Protein AF-A0A2V5K2X9-F1 (afdb_monomer_lite)

InterPro domains:
  IPR036271 Tetracyclin repressor-like, C-terminal domain superfamily [SSF48498] (13-77)

Secondary structure (DSSP, 8-state):
-HHHHHHTT-STHHHHHHHHHHHHHHHHTTSS-TTS-HHHHHHHHHHHHHHHHHHHHHTT-PPPHHHHHHHHHHHHHHHHHHHS------

Organism: NCBI:txid2211139

pLDDT: mean 88.53, std 13.21, range [45.34, 98.06]

Foldseek 3Di:
DQVVCVVVVNHPVVQLVVQLVVVVVCVVVVLFAPPDRSSVLSCVLVVLVVVVVVVCVVVVHDDDPVRVVVSVVVSCVVSSVVGDYPPPDD

Radius of gyration: 16.21 Å; chains: 1; bounding box: 34×18×53 Å

Sequence (90 aa):
MVRSAVSRNEGPHRANEAVESYLRGEQERGGIARGANPRAAADMLLGTCFQQAFQTRFLDRELSLQERLGFVRLLLDTLSQGLEIELTEG

Structure (mmCIF, N/CA/C/O backbone):
data_AF-A0A2V5K2X9-F1
#
_entry.id   AF-A0A2V5K2X9-F1
#
loop_
_atom_site.group_PDB
_atom_site.id
_atom_site.type_symbol
_atom_site.label_atom_id
_atom_site.label_alt_id
_atom_site.label_comp_id
_atom_site.label_asym_id
_atom_site.label_entity_id
_atom_site.label_seq_id
_atom_site.pdbx_PDB_ins_code
_atom_site.Cartn_x
_atom_site.Cartn_y
_atom_site.Cartn_z
_atom_site.occupancy
_atom_site.B_iso_or_equiv
_atom_site.auth_seq_id
_atom_site.auth_comp_id
_atom_site.auth_asym_id
_atom_site.auth_atom_id
_atom_site.pdbx_PDB_model_num
ATOM 1 N N . MET A 1 1 ? -6.631 -4.402 -25.279 1.00 58.09 1 MET A N 1
ATOM 2 C CA . MET A 1 1 ? -6.329 -5.014 -23.965 1.00 58.09 1 MET A CA 1
ATOM 3 C C . MET A 1 1 ? -7.215 -4.460 -22.840 1.00 58.09 1 MET A C 1
ATOM 5 O O . MET A 1 1 ? -8.014 -5.222 -22.320 1.00 58.09 1 MET A O 1
ATOM 9 N N . VAL A 1 2 ? -7.190 -3.151 -22.535 1.00 60.53 2 VAL A N 1
ATOM 10 C CA . VAL A 1 2 ? -7.962 -2.523 -21.426 1.00 60.53 2 VAL A CA 1
ATOM 11 C C . VAL A 1 2 ? -9.478 -2.784 -21.476 1.00 60.53 2 VAL A C 1
ATOM 13 O O . VAL A 1 2 ? -10.068 -3.184 -20.477 1.00 60.53 2 VAL A O 1
ATOM 16 N N . ARG A 1 3 ? -10.115 -2.641 -22.648 1.00 59.25 3 ARG A N 1
ATOM 17 C CA . ARG A 1 3 ? -11.569 -2.858 -22.809 1.00 59.25 3 ARG A CA 1
ATOM 18 C C . ARG A 1 3 ? -12.041 -4.273 -22.439 1.00 59.25 3 ARG A C 1
ATOM 20 O O . ARG A 1 3 ? -13.166 -4.427 -21.987 1.00 59.25 3 ARG A O 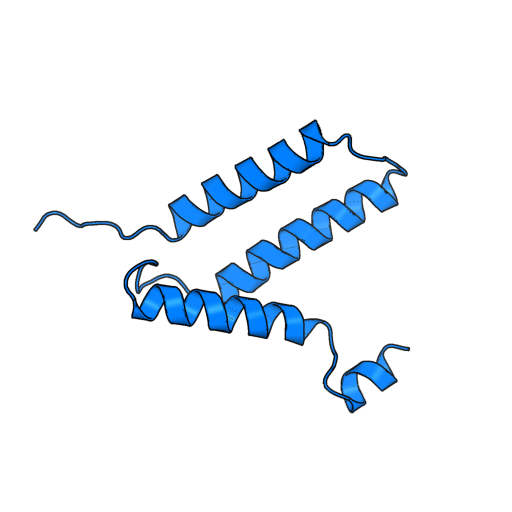1
ATOM 27 N N . SER A 1 4 ? -11.182 -5.282 -22.601 1.00 61.25 4 SER A N 1
ATOM 28 C CA . SER A 1 4 ? -11.518 -6.684 -22.318 1.00 61.25 4 SER A CA 1
ATOM 29 C C . SER A 1 4 ? -11.423 -7.039 -20.831 1.00 61.25 4 SER A C 1
ATOM 31 O O . SER A 1 4 ? -12.120 -7.945 -20.388 1.00 61.25 4 SER A O 1
ATOM 33 N N . ALA A 1 5 ? -10.568 -6.347 -20.072 1.00 61.03 5 ALA A N 1
ATOM 34 C CA . ALA A 1 5 ? -10.479 -6.514 -18.624 1.00 61.03 5 ALA A CA 1
ATOM 35 C C . ALA A 1 5 ? -11.688 -5.867 -17.936 1.00 61.03 5 ALA A C 1
ATOM 37 O O . ALA A 1 5 ? -12.302 -6.474 -17.070 1.00 61.03 5 ALA A O 1
ATOM 38 N N . VAL A 1 6 ? -12.108 -4.680 -18.391 1.00 60.78 6 VAL A N 1
ATOM 39 C CA . VAL A 1 6 ? -13.307 -4.003 -17.865 1.00 60.78 6 VAL A CA 1
ATOM 40 C C . VAL A 1 6 ? -14.572 -4.836 -18.096 1.00 60.78 6 VAL A C 1
ATOM 42 O O . VAL A 1 6 ? -15.365 -4.987 -17.173 1.00 60.78 6 VAL A O 1
ATOM 45 N N . SER A 1 7 ? -14.739 -5.450 -19.275 1.00 69.81 7 SER A N 1
ATOM 46 C CA . SER A 1 7 ? -15.905 -6.301 -19.567 1.00 69.81 7 SER A CA 1
ATOM 47 C C . SER A 1 7 ? -15.956 -7.590 -18.741 1.00 69.81 7 SER A C 1
ATOM 49 O O . SER A 1 7 ? -17.036 -8.126 -18.526 1.00 69.81 7 SER A O 1
ATOM 51 N N . ARG A 1 8 ? -14.801 -8.088 -18.279 1.00 74.38 8 ARG A N 1
ATOM 52 C CA . ARG A 1 8 ? -14.703 -9.212 -17.330 1.00 74.38 8 ARG A CA 1
ATOM 53 C C . ARG A 1 8 ? -14.622 -8.758 -15.877 1.00 74.38 8 ARG A C 1
ATOM 55 O O . ARG A 1 8 ? -14.467 -9.585 -14.989 1.00 74.38 8 ARG A O 1
ATOM 62 N N . ASN A 1 9 ? -14.740 -7.451 -15.637 1.00 71.06 9 ASN A N 1
ATOM 63 C CA . ASN A 1 9 ? -14.630 -6.848 -14.320 1.00 71.06 9 ASN A CA 1
ATOM 64 C C . ASN A 1 9 ? -13.269 -7.108 -13.635 1.00 71.06 9 ASN A C 1
ATOM 66 O O . ASN A 1 9 ? -13.169 -7.059 -12.419 1.00 71.06 9 ASN A O 1
ATOM 70 N N . GLU A 1 10 ? -12.215 -7.332 -14.419 1.00 79.50 10 GLU A N 1
ATOM 71 C CA . GLU A 1 10 ? -10.818 -7.581 -14.020 1.00 79.50 10 GLU A CA 1
ATOM 72 C C . GLU A 1 10 ? -9.963 -6.304 -14.136 1.00 79.50 10 GLU A C 1
ATOM 74 O O . GLU A 1 10 ? -8.769 -6.343 -14.435 1.00 79.50 10 GLU A O 1
ATOM 79 N N . GLY A 1 11 ? -10.588 -5.133 -13.997 1.00 80.62 11 GLY A N 1
ATOM 80 C CA . GLY A 1 11 ? -9.871 -3.861 -14.049 1.00 80.62 11 GLY A CA 1
ATOM 81 C C . GLY A 1 11 ? -8.948 -3.661 -12.836 1.00 80.62 11 GLY A C 1
ATOM 82 O O . GLY A 1 11 ? -9.125 -4.316 -11.808 1.00 80.62 11 GLY A O 1
ATOM 83 N N . PRO A 1 12 ? -7.979 -2.730 -12.922 1.00 75.81 12 PRO A N 1
ATOM 84 C CA . PRO A 1 12 ? -7.002 -2.480 -11.856 1.00 75.81 12 PRO A CA 1
ATOM 85 C C . PRO A 1 12 ? -7.645 -2.095 -10.514 1.00 75.81 12 PRO A C 1
ATOM 87 O O . PRO A 1 12 ? -7.068 -2.364 -9.466 1.00 75.81 12 PRO A O 1
ATOM 90 N N . HIS A 1 13 ? -8.872 -1.562 -10.528 1.00 83.62 13 HIS A N 1
ATOM 91 C CA . HIS A 1 13 ? -9.656 -1.266 -9.325 1.00 83.62 13 HIS A CA 1
ATOM 92 C C . HIS A 1 13 ? -9.922 -2.496 -8.442 1.00 83.62 13 HIS A C 1
ATOM 94 O O . HIS A 1 13 ? -10.113 -2.339 -7.241 1.00 83.62 13 HIS A O 1
ATOM 100 N N . ARG A 1 14 ? -9.890 -3.716 -8.997 1.00 89.75 14 ARG A N 1
ATOM 101 C CA . ARG A 1 14 ? -10.108 -4.964 -8.245 1.00 89.75 14 ARG A CA 1
ATOM 102 C C . ARG A 1 14 ? -9.033 -5.236 -7.200 1.00 89.75 14 ARG A C 1
ATOM 104 O O . ARG A 1 14 ? -9.350 -5.755 -6.135 1.00 89.75 14 ARG A O 1
ATOM 111 N N . ALA A 1 15 ? -7.780 -4.885 -7.489 1.00 88.00 15 ALA A N 1
ATOM 112 C CA . ALA A 1 15 ? -6.700 -5.031 -6.518 1.00 88.00 15 ALA A CA 1
ATOM 113 C C . ALA A 1 15 ? -6.953 -4.128 -5.300 1.00 88.00 15 ALA A C 1
ATOM 115 O O . ALA A 1 15 ? -6.833 -4.573 -4.160 1.00 88.00 15 ALA A O 1
ATOM 116 N N . ASN A 1 16 ? -7.387 -2.891 -5.549 1.00 92.75 16 ASN A N 1
ATOM 117 C CA . ASN A 1 16 ? -7.728 -1.929 -4.506 1.00 92.75 16 ASN A CA 1
ATOM 118 C C . ASN A 1 16 ? -8.919 -2.404 -3.671 1.00 92.75 16 ASN A C 1
ATOM 120 O O . ASN A 1 16 ? -8.854 -2.342 -2.450 1.00 92.75 16 ASN A O 1
ATOM 124 N N . GLU A 1 17 ? -9.967 -2.938 -4.303 1.00 94.81 17 GLU A N 1
ATOM 125 C CA . GLU A 1 17 ? -11.130 -3.490 -3.595 1.00 94.81 17 GLU A CA 1
ATOM 126 C C . GLU A 1 17 ? -10.766 -4.669 -2.678 1.00 94.81 17 GLU A C 1
ATOM 128 O O . GLU A 1 17 ? -11.293 -4.775 -1.572 1.00 94.81 17 GLU A O 1
ATOM 133 N N . ALA A 1 18 ? -9.844 -5.542 -3.099 1.00 95.19 18 ALA A N 1
ATOM 134 C CA . ALA A 1 18 ? -9.390 -6.656 -2.268 1.00 95.19 18 ALA A CA 1
ATOM 135 C C . ALA A 1 18 ? -8.640 -6.170 -1.015 1.00 95.19 18 ALA A C 1
ATOM 137 O O . ALA A 1 18 ? -8.908 -6.641 0.091 1.00 95.19 18 ALA A O 1
ATOM 138 N N . VAL A 1 19 ? -7.736 -5.196 -1.176 1.00 95.62 19 VAL A N 1
ATOM 139 C CA . VAL A 1 19 ? -7.008 -4.590 -0.049 1.00 95.62 19 VAL A CA 1
ATOM 140 C C . VAL A 1 19 ? -7.959 -3.801 0.853 1.00 95.62 19 VAL A C 1
ATOM 142 O O . VAL A 1 19 ? -7.886 -3.932 2.071 1.00 95.62 19 VAL A O 1
ATOM 145 N N . GLU A 1 20 ? -8.897 -3.044 0.281 1.00 97.44 20 GLU A N 1
ATOM 146 C CA . GLU A 1 20 ? -9.940 -2.339 1.033 1.00 97.44 20 GLU A CA 1
ATOM 147 C C . GLU A 1 20 ? -10.741 -3.316 1.904 1.00 97.44 20 GLU A C 1
ATOM 149 O O . GLU A 1 20 ? -10.938 -3.064 3.093 1.00 97.44 20 GLU A O 1
ATOM 154 N N . SER A 1 21 ? -11.181 -4.442 1.332 1.00 97.88 21 SER A N 1
ATOM 155 C CA . SER A 1 21 ? -11.943 -5.459 2.060 1.00 97.88 21 SER A CA 1
ATOM 156 C C . SER A 1 21 ? -11.145 -6.057 3.217 1.00 97.88 21 SER A C 1
ATOM 158 O O . SER A 1 21 ? -11.717 -6.315 4.275 1.00 97.88 21 SER A O 1
ATOM 160 N N . TYR A 1 22 ? -9.842 -6.274 3.031 1.00 96.56 22 TYR A N 1
ATOM 161 C CA . T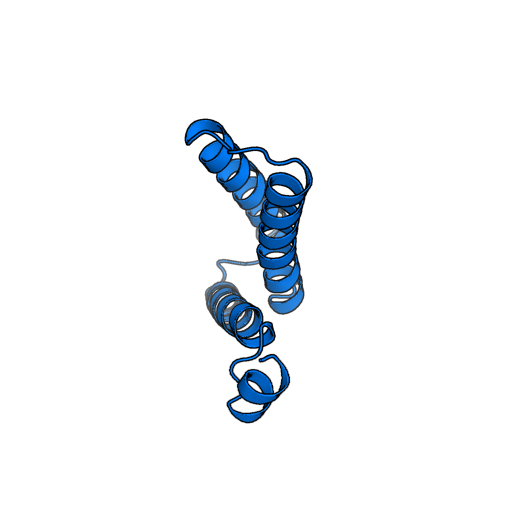YR A 1 22 ? -8.966 -6.746 4.099 1.00 96.56 22 TYR A CA 1
ATOM 162 C C . TYR A 1 22 ? -8.861 -5.714 5.229 1.00 96.56 22 TYR A C 1
ATOM 164 O O . TYR A 1 22 ? -9.142 -6.033 6.382 1.00 96.56 22 TYR A O 1
ATOM 172 N N . LEU A 1 23 ? -8.541 -4.459 4.897 1.00 95.94 23 LEU A N 1
ATOM 173 C CA . LEU A 1 23 ? -8.395 -3.379 5.879 1.00 95.94 23 LEU A CA 1
ATOM 174 C C . LEU A 1 23 ? -9.704 -3.098 6.628 1.00 95.94 23 LEU A C 1
ATOM 176 O O . LEU A 1 23 ? -9.685 -2.796 7.817 1.00 95.94 23 LEU A O 1
ATOM 180 N N . ARG A 1 24 ? -10.853 -3.248 5.964 1.00 97.38 24 ARG A N 1
ATOM 181 C CA . ARG A 1 24 ? -12.167 -3.176 6.614 1.00 97.38 24 ARG A CA 1
ATOM 182 C C . ARG A 1 24 ? -12.343 -4.279 7.659 1.00 97.38 24 ARG A C 1
ATOM 184 O O . ARG A 1 24 ? -12.763 -3.985 8.771 1.00 97.38 24 ARG A O 1
ATOM 191 N N . GLY A 1 25 ? -11.967 -5.516 7.335 1.00 97.12 25 GLY A N 1
ATOM 192 C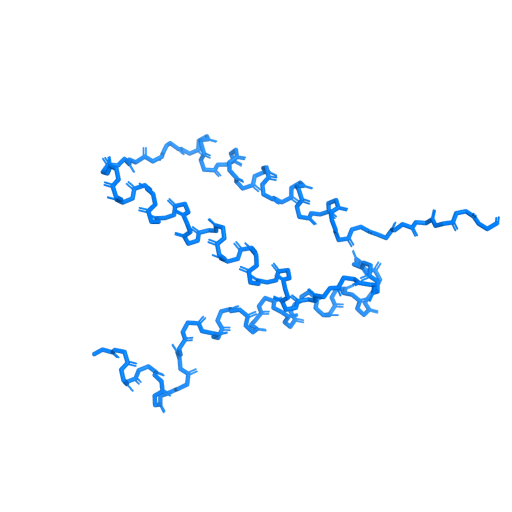 CA . GLY A 1 25 ? -12.005 -6.627 8.288 1.00 97.12 25 GLY A CA 1
ATOM 193 C C . GLY A 1 25 ? -11.077 -6.419 9.490 1.00 97.12 25 GLY A C 1
ATOM 194 O O . GLY A 1 25 ? -11.442 -6.753 10.614 1.00 97.12 25 GLY A O 1
ATOM 195 N N . GLU A 1 26 ? -9.899 -5.830 9.281 1.00 95.00 26 GLU A N 1
ATOM 196 C CA . GLU A 1 26 ? -8.989 -5.468 10.377 1.00 95.00 26 GLU A CA 1
ATOM 197 C C . GLU A 1 26 ? -9.546 -4.324 11.235 1.00 95.00 26 GLU A C 1
ATOM 199 O O . GLU A 1 26 ? -9.453 -4.363 12.462 1.00 95.00 26 GLU A O 1
ATOM 204 N N . GLN A 1 27 ? -10.202 -3.339 10.620 1.00 95.56 27 GLN A N 1
ATOM 205 C CA . GLN A 1 27 ? -10.889 -2.262 11.334 1.00 95.56 27 GLN A CA 1
ATOM 206 C C . GLN A 1 27 ? -12.049 -2.786 12.194 1.00 95.56 27 GLN A C 1
ATOM 208 O O . GLN A 1 27 ? -12.192 -2.381 13.346 1.00 95.56 27 GLN A O 1
ATOM 213 N N . GLU A 1 28 ? -12.843 -3.726 11.679 1.00 95.69 28 GLU A N 1
ATOM 214 C CA . GLU A 1 28 ? -13.930 -4.378 12.425 1.00 95.69 28 GLU A CA 1
ATOM 215 C C . GLU A 1 28 ? -13.418 -5.183 13.630 1.00 95.69 28 GLU A C 1
ATOM 217 O O . GLU A 1 28 ? -14.091 -5.255 14.658 1.00 95.69 28 GLU A O 1
ATOM 222 N N . ARG A 1 29 ? -12.205 -5.742 13.532 1.00 95.19 29 ARG A N 1
ATOM 223 C CA . ARG A 1 29 ? -11.517 -6.444 14.629 1.00 95.19 29 ARG A CA 1
ATOM 224 C C . ARG A 1 29 ? -10.827 -5.512 15.627 1.00 95.19 29 ARG A C 1
ATOM 226 O O . ARG A 1 29 ? -10.316 -5.992 16.634 1.00 95.19 29 ARG A O 1
ATOM 233 N N . GLY A 1 30 ? -10.803 -4.206 15.363 1.00 92.38 30 GLY A N 1
ATOM 234 C CA . GLY A 1 30 ? -10.083 -3.235 16.184 1.00 92.38 30 GLY A CA 1
ATOM 235 C C . GLY A 1 30 ? -8.564 -3.273 15.996 1.00 92.38 30 GLY A C 1
ATOM 236 O O . GLY A 1 30 ? -7.842 -2.856 16.890 1.00 92.38 30 GLY A O 1
ATOM 237 N N . GLY A 1 31 ? -8.068 -3.777 14.863 1.00 89.19 31 GLY A N 1
ATOM 238 C CA . GLY A 1 31 ? -6.655 -3.672 14.479 1.00 89.19 31 GLY A CA 1
ATOM 239 C C . GLY A 1 31 ? -6.305 -2.346 13.791 1.00 89.19 31 GLY A C 1
ATOM 240 O O . GLY A 1 31 ? -5.133 -2.009 13.671 1.00 89.19 31 GLY A O 1
ATOM 241 N N . ILE A 1 32 ? -7.314 -1.592 13.343 1.00 94.06 32 ILE A N 1
ATOM 242 C CA . ILE A 1 32 ? -7.179 -0.296 12.661 1.00 94.06 32 ILE A CA 1
ATOM 243 C C . ILE A 1 32 ? -8.129 0.717 13.310 1.00 94.06 32 ILE A C 1
ATOM 245 O O . ILE A 1 32 ? -9.263 0.381 13.666 1.00 94.06 32 ILE A O 1
ATOM 249 N N . ALA A 1 33 ? -7.695 1.974 13.425 1.00 93.12 33 ALA A N 1
ATOM 250 C CA . ALA A 1 33 ? -8.505 3.076 13.928 1.00 93.12 33 ALA A CA 1
ATOM 251 C C . ALA A 1 33 ? -9.843 3.206 13.191 1.00 93.12 33 ALA A C 1
ATOM 253 O O . ALA A 1 33 ? -9.902 3.212 11.961 1.00 93.12 33 ALA A O 1
ATOM 254 N N . ARG A 1 34 ? -10.937 3.410 13.938 1.00 91.56 34 ARG A N 1
ATOM 255 C CA . ARG A 1 34 ? -12.280 3.613 13.357 1.00 91.56 34 ARG A CA 1
ATOM 256 C C . ARG A 1 34 ? -12.376 4.840 12.445 1.00 91.56 34 ARG A C 1
ATOM 258 O O . ARG A 1 34 ? -13.217 4.858 11.555 1.00 91.56 34 ARG A O 1
ATOM 265 N N . GLY A 1 35 ? -11.533 5.851 12.668 1.00 92.00 35 GLY A N 1
ATOM 266 C CA . GLY A 1 35 ? -11.460 7.049 11.828 1.00 92.00 35 GLY A CA 1
ATOM 267 C C . GLY A 1 35 ? -10.699 6.850 10.514 1.00 92.00 35 GLY A C 1
ATOM 268 O O . GLY A 1 35 ? -10.842 7.664 9.603 1.00 92.00 35 GLY A O 1
ATOM 269 N N . ALA A 1 36 ? -9.911 5.777 10.385 1.00 94.12 36 ALA A N 1
ATOM 270 C CA . ALA A 1 36 ? -9.202 5.485 9.148 1.00 94.12 36 ALA A CA 1
ATOM 271 C C . ALA A 1 36 ? -10.191 5.091 8.043 1.00 94.12 36 ALA A C 1
ATOM 273 O O . ALA A 1 36 ? -11.152 4.360 8.278 1.00 94.12 36 ALA A O 1
ATOM 274 N N . ASN A 1 37 ? -9.947 5.546 6.814 1.00 95.56 37 ASN A N 1
ATOM 275 C CA . ASN A 1 37 ? -10.734 5.147 5.650 1.00 95.56 37 ASN A CA 1
ATOM 276 C C . ASN A 1 37 ? -10.035 3.972 4.932 1.00 95.56 37 ASN A C 1
ATOM 278 O O . ASN A 1 37 ? -8.994 4.198 4.306 1.00 95.56 37 ASN A O 1
ATOM 282 N N . PRO A 1 38 ? -10.592 2.740 4.959 1.00 95.94 38 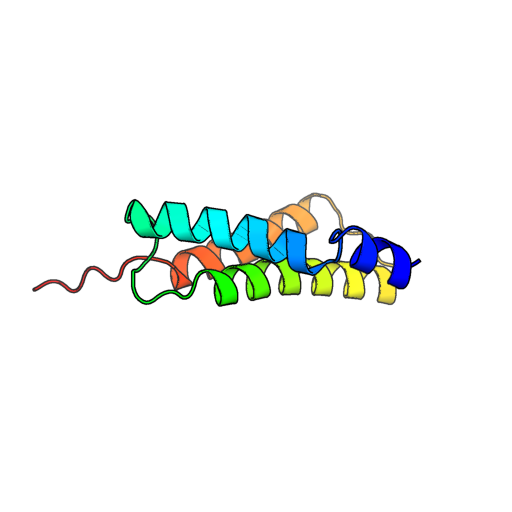PRO A N 1
ATOM 283 C CA . PRO A 1 38 ? -9.950 1.565 4.361 1.00 95.94 38 PRO A CA 1
ATOM 284 C C . PRO A 1 38 ? -9.680 1.701 2.860 1.00 95.94 38 PRO A C 1
ATOM 286 O O . PRO A 1 38 ? -8.671 1.203 2.363 1.00 95.94 38 PRO A O 1
ATOM 289 N N . ARG A 1 39 ? -10.553 2.407 2.130 1.00 95.75 39 ARG A N 1
ATOM 290 C CA . ARG A 1 39 ? -10.377 2.626 0.692 1.00 95.75 39 ARG A CA 1
ATOM 291 C C . ARG A 1 39 ? -9.215 3.572 0.424 1.00 95.75 39 ARG A C 1
ATOM 293 O O . ARG A 1 39 ? -8.342 3.250 -0.374 1.00 95.75 39 ARG A O 1
ATOM 300 N N . ALA A 1 40 ? -9.161 4.697 1.133 1.00 95.50 40 ALA A N 1
ATOM 301 C CA . ALA A 1 40 ? -8.052 5.637 0.991 1.00 95.50 40 ALA A CA 1
ATOM 302 C C . ALA A 1 40 ? -6.702 4.971 1.317 1.00 95.50 40 ALA A C 1
ATOM 304 O O . ALA A 1 40 ? -5.738 5.148 0.578 1.00 95.50 40 ALA A O 1
ATOM 305 N N . ALA A 1 41 ? -6.649 4.146 2.367 1.00 95.44 41 ALA A N 1
ATOM 306 C CA . ALA A 1 41 ? -5.450 3.393 2.733 1.00 95.44 41 ALA A CA 1
ATOM 307 C C . ALA A 1 41 ? -5.033 2.373 1.654 1.00 95.44 41 ALA A C 1
ATOM 309 O O . ALA A 1 41 ? -3.853 2.291 1.308 1.00 95.44 41 ALA A O 1
ATOM 310 N N . ALA A 1 42 ? -5.988 1.641 1.070 1.00 95.75 42 ALA A N 1
ATOM 311 C CA . ALA A 1 42 ? -5.727 0.731 -0.047 1.00 95.75 42 ALA A CA 1
ATOM 312 C 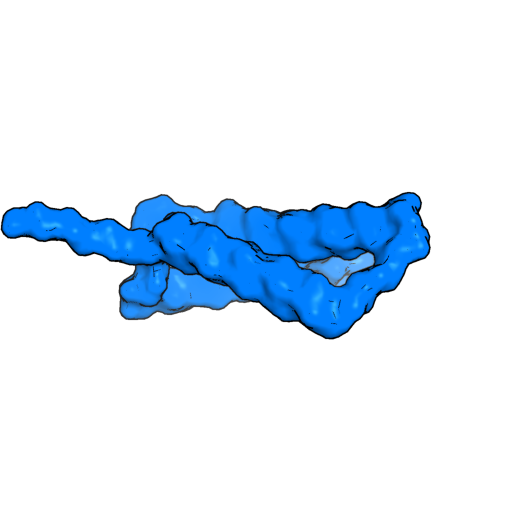C . ALA A 1 42 ? -5.184 1.470 -1.283 1.00 95.75 42 ALA A C 1
ATOM 314 O O . ALA A 1 42 ? -4.203 1.032 -1.892 1.00 95.75 42 ALA A O 1
ATOM 315 N N . ASP A 1 43 ? -5.790 2.611 -1.622 1.00 95.25 43 ASP A N 1
ATOM 316 C CA . ASP A 1 43 ? -5.378 3.451 -2.746 1.00 95.25 43 ASP A CA 1
ATOM 317 C C . ASP A 1 43 ? -3.963 4.022 -2.529 1.00 95.25 43 ASP A C 1
ATOM 319 O O . ASP A 1 43 ? -3.148 3.996 -3.451 1.00 95.25 43 ASP A O 1
ATOM 323 N N . MET A 1 44 ? -3.627 4.463 -1.311 1.00 94.69 44 MET A N 1
ATOM 324 C CA . MET A 1 44 ? -2.280 4.936 -0.961 1.00 94.69 44 MET A CA 1
ATOM 325 C C . MET A 1 44 ? -1.231 3.820 -1.043 1.00 94.69 44 MET A C 1
ATOM 327 O O . MET A 1 44 ? -0.160 4.026 -1.623 1.00 94.69 44 MET A O 1
ATOM 331 N N . LEU A 1 45 ? -1.533 2.632 -0.507 1.00 95.12 45 LEU A N 1
ATOM 332 C CA . LEU A 1 45 ? -0.618 1.488 -0.514 1.00 95.12 45 LEU A CA 1
ATOM 333 C C . LEU A 1 45 ? -0.287 1.054 -1.947 1.00 95.12 45 LEU A C 1
ATOM 335 O O . LEU A 1 45 ? 0.882 0.994 -2.339 1.00 95.12 45 LEU A O 1
ATOM 339 N N . LEU A 1 46 ? -1.317 0.779 -2.749 1.00 94.44 46 LEU A N 1
ATOM 340 C CA . LEU A 1 46 ? -1.134 0.315 -4.124 1.00 94.44 46 LEU A CA 1
ATOM 341 C C . LEU A 1 46 ? -0.613 1.426 -5.037 1.00 94.44 46 LEU A C 1
ATOM 343 O O . LEU A 1 46 ? 0.223 1.154 -5.900 1.00 94.44 46 LEU A O 1
ATOM 347 N N . GLY A 1 47 ? -1.037 2.672 -4.816 1.00 94.56 47 GLY A N 1
ATOM 348 C CA . GLY A 1 47 ? -0.512 3.843 -5.514 1.00 94.56 47 GLY A CA 1
ATOM 349 C C . GLY A 1 47 ? 0.990 4.016 -5.298 1.00 94.56 47 GLY A C 1
ATOM 350 O O . GLY A 1 47 ? 1.728 4.218 -6.260 1.00 94.56 47 GLY A O 1
ATOM 351 N N . THR A 1 48 ? 1.469 3.845 -4.065 1.00 95.81 48 THR A N 1
ATOM 352 C CA . THR A 1 48 ? 2.901 3.946 -3.746 1.00 95.81 48 THR A CA 1
ATOM 353 C C . THR A 1 48 ? 3.709 2.821 -4.394 1.00 95.81 48 THR A C 1
ATOM 355 O O . THR A 1 48 ? 4.756 3.075 -4.994 1.00 95.81 48 THR A O 1
ATOM 358 N N . CYS A 1 49 ? 3.203 1.584 -4.364 1.00 94.88 49 CYS A N 1
ATOM 359 C CA . CYS A 1 49 ? 3.814 0.457 -5.074 1.00 94.88 49 CYS A CA 1
ATOM 360 C C . CYS A 1 49 ? 3.883 0.700 -6.591 1.00 94.88 49 CYS A C 1
ATOM 362 O O . CYS A 1 49 ? 4.919 0.459 -7.216 1.00 94.88 49 CYS A O 1
ATOM 364 N N . PHE A 1 50 ? 2.801 1.214 -7.182 1.00 94.31 50 PHE A N 1
ATOM 365 C CA . PHE A 1 50 ? 2.753 1.539 -8.605 1.00 94.31 50 PHE A CA 1
ATOM 366 C C . PHE A 1 50 ? 3.721 2.669 -8.962 1.00 94.31 50 PHE A C 1
ATOM 368 O O . PHE A 1 50 ? 4.443 2.563 -9.951 1.00 94.31 50 PHE A O 1
ATOM 375 N N . GLN A 1 51 ? 3.799 3.714 -8.135 1.00 95.69 51 GLN A N 1
ATOM 376 C CA . GLN A 1 51 ? 4.745 4.810 -8.315 1.00 95.69 51 GLN A CA 1
ATOM 377 C C . GLN A 1 51 ? 6.194 4.307 -8.309 1.00 95.69 51 GLN A C 1
ATOM 379 O O . GLN A 1 51 ? 6.972 4.698 -9.177 1.00 95.69 51 GLN A O 1
ATOM 384 N N . GLN A 1 52 ? 6.552 3.395 -7.400 1.00 96.25 52 GLN A N 1
ATOM 385 C CA . GLN A 1 52 ? 7.906 2.843 -7.358 1.00 96.25 52 GLN A CA 1
ATOM 386 C C . GLN A 1 52 ? 8.229 1.977 -8.583 1.00 96.25 52 GLN A C 1
ATOM 388 O O . GLN A 1 52 ? 9.321 2.066 -9.156 1.00 96.25 52 GLN A O 1
ATOM 393 N N . ALA A 1 53 ? 7.273 1.162 -9.032 1.00 94.75 53 ALA A N 1
ATOM 394 C CA . ALA A 1 53 ? 7.416 0.393 -10.266 1.00 94.75 53 ALA A CA 1
ATOM 395 C C . ALA A 1 53 ? 7.560 1.313 -11.491 1.00 94.75 53 ALA A C 1
ATOM 397 O O . ALA A 1 53 ? 8.404 1.074 -12.352 1.00 94.75 53 ALA A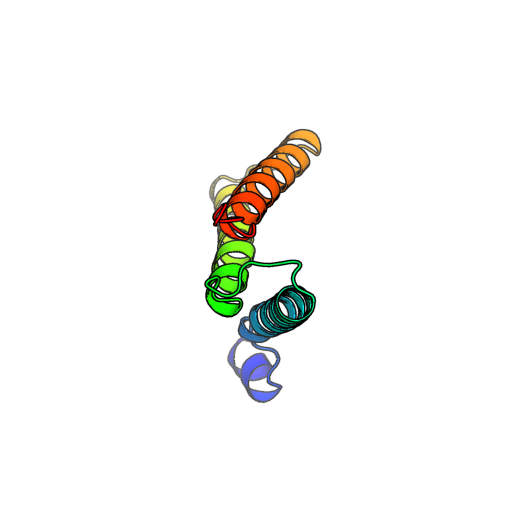 O 1
ATOM 398 N N . PHE A 1 54 ? 6.782 2.395 -11.549 1.00 96.06 54 PHE A N 1
ATOM 399 C CA . PHE A 1 54 ? 6.890 3.394 -12.605 1.00 96.06 54 PHE A CA 1
ATOM 400 C C . PHE A 1 54 ? 8.272 4.056 -12.610 1.00 96.06 54 PHE A C 1
ATOM 402 O O . PHE A 1 54 ? 8.925 4.069 -13.647 1.00 96.06 54 PHE A O 1
ATOM 409 N N . GLN A 1 55 ? 8.751 4.547 -11.463 1.00 96.88 55 GLN A N 1
ATOM 410 C CA . GLN A 1 55 ? 10.045 5.230 -11.357 1.00 96.88 55 GLN A CA 1
ATOM 411 C C . GLN A 1 55 ? 11.217 4.323 -11.743 1.00 96.88 55 GLN A C 1
ATOM 413 O O . GLN A 1 55 ? 12.082 4.732 -12.512 1.00 96.88 55 GLN A O 1
ATOM 418 N N . THR A 1 56 ? 11.238 3.081 -11.251 1.00 96.81 56 THR A N 1
ATOM 419 C CA . THR A 1 56 ? 12.304 2.116 -11.577 1.00 96.81 56 THR A CA 1
ATOM 420 C C . THR A 1 56 ? 12.353 1.797 -13.066 1.00 96.81 56 THR A C 1
ATOM 422 O O . THR A 1 56 ? 13.430 1.795 -13.654 1.00 96.81 56 THR A O 1
ATOM 425 N N . ARG A 1 57 ? 11.192 1.612 -13.707 1.00 96.12 57 ARG A N 1
ATOM 426 C CA . ARG A 1 57 ? 11.114 1.406 -15.159 1.00 96.12 57 ARG A CA 1
ATOM 427 C C . ARG A 1 57 ? 11.472 2.655 -15.954 1.00 96.12 57 ARG A C 1
ATOM 429 O O . ARG A 1 57 ? 12.168 2.544 -16.953 1.00 96.12 57 ARG A O 1
ATOM 436 N N . PHE A 1 58 ? 11.019 3.824 -15.515 1.00 96.81 58 PHE A N 1
ATOM 437 C CA . PHE A 1 58 ? 11.295 5.092 -16.187 1.00 96.81 58 PHE A CA 1
ATOM 438 C C . PHE A 1 58 ? 12.789 5.445 -16.168 1.00 96.81 58 PHE A C 1
ATOM 440 O O . PHE A 1 58 ? 13.305 5.989 -17.137 1.00 96.81 58 PHE A O 1
ATOM 447 N N . LEU A 1 59 ? 13.482 5.116 -15.076 1.00 97.62 59 LEU A N 1
ATOM 448 C CA . LEU A 1 59 ? 14.913 5.368 -14.894 1.00 97.62 59 LEU A CA 1
ATOM 449 C C . LEU A 1 59 ? 15.810 4.219 -15.385 1.00 97.62 59 LEU A C 1
ATOM 451 O O . LEU A 1 59 ? 17.015 4.283 -15.164 1.00 97.62 59 LEU A O 1
ATOM 455 N N . ASP A 1 60 ? 15.231 3.172 -15.986 1.00 96.75 60 ASP A N 1
ATOM 456 C CA . ASP A 1 60 ? 15.918 1.928 -16.372 1.00 96.75 60 ASP A CA 1
ATOM 457 C C . ASP A 1 60 ? 16.823 1.365 -15.259 1.00 96.75 60 ASP A C 1
ATOM 459 O O . ASP A 1 60 ? 17.975 0.981 -15.458 1.00 96.75 60 ASP A O 1
ATOM 463 N N . ARG A 1 61 ? 16.299 1.371 -14.028 1.00 95.75 61 ARG A N 1
ATOM 464 C CA . ARG A 1 61 ? 17.014 0.945 -12.824 1.00 95.75 61 ARG A CA 1
ATOM 465 C C . ARG A 1 61 ? 16.408 -0.329 -12.266 1.00 95.75 61 ARG A C 1
ATOM 467 O O . ARG A 1 61 ? 15.204 -0.410 -12.022 1.00 95.75 61 ARG A O 1
ATOM 474 N N . GLU A 1 62 ? 17.272 -1.272 -11.917 1.00 94.12 62 GLU A N 1
ATOM 475 C CA . GLU A 1 62 ? 16.903 -2.395 -11.064 1.00 94.12 62 GLU A CA 1
ATOM 476 C C . GLU A 1 62 ? 17.223 -2.098 -9.599 1.00 94.12 62 GLU A C 1
ATOM 478 O O . GLU A 1 62 ? 18.283 -1.574 -9.260 1.00 94.12 62 GLU A O 1
ATOM 483 N N . LEU A 1 63 ? 16.287 -2.440 -8.714 1.00 94.31 63 LEU A N 1
ATOM 484 C CA . LEU A 1 63 ? 16.524 -2.397 -7.276 1.00 94.31 63 LEU A CA 1
ATOM 485 C C . LEU A 1 63 ? 17.203 -3.691 -6.828 1.00 94.31 63 LEU A C 1
ATOM 487 O O . LEU A 1 63 ? 16.822 -4.790 -7.238 1.00 94.31 63 LEU A O 1
ATOM 491 N N . SER A 1 64 ? 18.147 -3.579 -5.909 1.00 97.25 64 SER A N 1
ATOM 492 C CA . SER A 1 64 ? 18.629 -4.693 -5.103 1.00 97.25 64 SER A CA 1
ATOM 493 C C . SER A 1 64 ? 17.527 -5.218 -4.170 1.00 97.25 64 SER A C 1
ATOM 495 O O . SER A 1 64 ? 16.503 -4.572 -3.924 1.00 97.25 64 SER A O 1
ATOM 497 N N . LEU A 1 65 ? 17.735 -6.413 -3.607 1.00 96.31 65 LEU A N 1
ATOM 498 C CA . LEU A 1 65 ? 16.833 -6.957 -2.587 1.00 96.31 65 LEU A CA 1
ATOM 499 C C . LEU A 1 65 ? 16.741 -6.034 -1.364 1.00 96.31 65 LEU A C 1
ATOM 501 O O . LEU A 1 65 ? 15.647 -5.826 -0.849 1.00 96.31 65 LEU A O 1
ATOM 505 N N . GLN A 1 66 ? 17.864 -5.452 -0.938 1.00 98.06 66 GLN A N 1
ATOM 506 C CA . GLN A 1 66 ? 17.908 -4.574 0.231 1.00 98.06 66 GLN A CA 1
ATOM 507 C C . GLN A 1 66 ? 17.098 -3.294 0.015 1.00 98.06 66 GLN A C 1
ATOM 509 O O . GLN A 1 66 ? 16.331 -2.903 0.887 1.00 98.06 66 GLN A O 1
ATOM 514 N N . GLU A 1 67 ? 17.176 -2.687 -1.171 1.00 97.12 67 GLU A N 1
ATOM 515 C CA . GLU A 1 67 ? 16.371 -1.504 -1.500 1.00 97.12 67 GLU A CA 1
ATOM 516 C C . GLU A 1 67 ? 14.872 -1.823 -1.549 1.00 97.12 67 GLU A C 1
ATOM 518 O O . GLU A 1 67 ? 14.061 -1.037 -1.062 1.00 97.12 67 GLU A O 1
ATOM 523 N N . ARG A 1 68 ? 14.489 -2.995 -2.079 1.00 96.12 68 ARG A N 1
ATOM 524 C CA . ARG A 1 68 ? 13.089 -3.451 -2.053 1.00 96.12 68 ARG A CA 1
ATOM 525 C C . ARG A 1 68 ? 12.581 -3.653 -0.627 1.00 96.12 68 ARG A C 1
ATOM 527 O O . ARG A 1 68 ? 11.486 -3.199 -0.309 1.00 96.12 68 ARG A O 1
ATOM 534 N N . LEU A 1 69 ? 13.365 -4.315 0.224 1.00 97.38 69 LEU A N 1
ATOM 535 C CA . LEU A 1 69 ? 13.003 -4.546 1.624 1.00 97.38 69 LEU A CA 1
ATOM 536 C C . LEU A 1 69 ? 12.918 -3.232 2.407 1.00 97.38 69 LEU A C 1
ATOM 538 O O . LEU A 1 69 ? 11.972 -3.044 3.166 1.00 97.38 69 LEU A O 1
ATOM 542 N N . GLY A 1 70 ? 13.850 -2.303 2.176 1.00 97.81 70 GLY A N 1
ATOM 543 C CA . GLY A 1 70 ? 13.825 -0.969 2.775 1.00 97.81 70 GLY A CA 1
ATOM 544 C C . GLY A 1 70 ? 12.586 -0.168 2.372 1.00 97.81 70 GLY A C 1
ATOM 545 O O . GLY A 1 70 ? 11.931 0.416 3.232 1.00 97.81 70 GLY A O 1
ATOM 546 N N . PHE A 1 71 ? 12.212 -0.202 1.089 1.00 96.56 71 PHE A N 1
ATOM 547 C CA . PHE A 1 71 ? 10.979 0.421 0.600 1.00 96.56 71 PHE A CA 1
ATOM 548 C C . PHE A 1 71 ? 9.730 -0.163 1.275 1.00 96.56 71 PHE A C 1
ATOM 550 O O . PHE A 1 71 ? 8.902 0.592 1.782 1.00 96.56 71 PHE A O 1
ATOM 557 N N . VAL A 1 72 ? 9.611 -1.497 1.324 1.00 96.19 72 VAL A N 1
ATOM 558 C CA . VAL A 1 72 ? 8.476 -2.172 1.978 1.00 96.19 72 VAL A CA 1
ATOM 559 C C . VAL A 1 72 ? 8.409 -1.804 3.456 1.00 96.19 72 VAL A C 1
ATOM 561 O O . VAL A 1 72 ? 7.336 -1.475 3.951 1.00 96.19 72 VAL A O 1
ATOM 564 N N . ARG A 1 73 ? 9.549 -1.820 4.153 1.00 96.81 73 ARG A N 1
ATOM 565 C CA . ARG A 1 73 ? 9.617 -1.486 5.576 1.00 96.81 73 ARG A CA 1
ATOM 566 C C . ARG A 1 73 ? 9.138 -0.061 5.838 1.00 96.81 73 ARG A C 1
ATOM 568 O O . ARG A 1 73 ? 8.249 0.124 6.657 1.00 96.81 73 ARG A O 1
ATOM 575 N N . LEU A 1 74 ? 9.671 0.917 5.105 1.00 96.12 74 LEU A N 1
ATOM 576 C CA . LEU A 1 74 ? 9.307 2.326 5.265 1.00 96.12 74 LEU A CA 1
ATOM 577 C C . LEU A 1 74 ? 7.817 2.561 4.998 1.00 96.12 74 LEU A C 1
ATOM 579 O O . LEU A 1 74 ? 7.156 3.268 5.759 1.00 96.12 74 LEU A O 1
ATOM 583 N N . LEU A 1 75 ? 7.289 1.947 3.936 1.00 95.56 75 LEU A N 1
ATOM 584 C CA . LEU A 1 75 ? 5.882 2.058 3.568 1.00 95.56 75 LEU A CA 1
ATOM 585 C C . LEU A 1 75 ? 4.970 1.467 4.646 1.00 95.56 75 LEU A C 1
ATOM 587 O O . LEU A 1 75 ? 4.004 2.115 5.039 1.00 95.56 75 LEU A O 1
ATOM 591 N N . LEU A 1 76 ? 5.281 0.265 5.136 1.00 93.38 76 LEU A N 1
ATOM 592 C CA . LEU A 1 76 ? 4.475 -0.395 6.161 1.00 93.38 76 LEU A CA 1
ATOM 593 C C . LEU A 1 76 ? 4.580 0.297 7.519 1.00 93.38 76 LEU A C 1
ATOM 595 O O . LEU A 1 76 ? 3.555 0.436 8.175 1.00 93.38 76 LEU A O 1
ATOM 599 N N . ASP A 1 77 ? 5.761 0.767 7.922 1.00 94.38 77 ASP A N 1
ATOM 600 C CA . ASP A 1 77 ? 5.929 1.519 9.172 1.00 94.38 77 ASP A CA 1
ATOM 601 C C . ASP A 1 77 ? 5.107 2.820 9.129 1.00 94.38 77 ASP A C 1
ATOM 603 O O . ASP A 1 77 ? 4.346 3.103 10.051 1.00 94.38 77 ASP A O 1
ATOM 607 N N . THR A 1 78 ? 5.190 3.567 8.021 1.00 93.56 78 THR A N 1
ATOM 608 C CA . THR A 1 78 ? 4.434 4.820 7.832 1.00 93.56 78 THR A CA 1
ATOM 609 C C . THR A 1 78 ? 2.928 4.572 7.801 1.00 93.56 78 THR A C 1
ATOM 611 O O . THR A 1 78 ? 2.161 5.278 8.453 1.00 93.56 78 THR A O 1
ATOM 614 N N . LEU A 1 79 ? 2.491 3.564 7.040 1.00 92.06 79 LEU A N 1
ATOM 615 C CA . LEU A 1 79 ? 1.076 3.233 6.925 1.00 92.06 79 LEU A CA 1
ATOM 616 C C . LEU A 1 79 ? 0.515 2.744 8.263 1.00 92.06 79 LEU A C 1
ATOM 618 O O . LEU A 1 79 ? -0.572 3.165 8.636 1.00 92.06 79 LEU A O 1
ATOM 622 N N . SER A 1 80 ? 1.248 1.898 8.991 1.00 90.50 80 SER A N 1
ATOM 623 C CA . SER A 1 80 ? 0.792 1.362 10.280 1.00 90.50 80 SER A CA 1
ATOM 624 C C . SER A 1 80 ? 0.589 2.480 11.296 1.00 90.50 80 SER A C 1
ATOM 626 O O . SER A 1 80 ? -0.492 2.564 11.862 1.00 90.50 80 SER A O 1
ATOM 628 N N . GLN A 1 81 ? 1.542 3.409 11.419 1.00 90.38 81 GLN A N 1
ATOM 629 C CA . GLN A 1 81 ? 1.406 4.579 12.298 1.00 90.38 81 GLN A CA 1
ATOM 630 C C . GLN A 1 81 ? 0.162 5.417 11.972 1.00 90.38 81 GLN A C 1
ATOM 632 O O . GLN A 1 81 ? -0.542 5.864 12.868 1.00 90.38 81 GLN A O 1
ATOM 637 N N . GLY A 1 82 ? -0.147 5.608 10.685 1.00 87.50 82 GLY A N 1
ATOM 638 C CA . GLY A 1 82 ? -1.347 6.339 10.262 1.00 87.50 82 GLY A CA 1
ATOM 639 C C . GLY A 1 82 ? -2.667 5.578 10.454 1.00 87.50 82 GLY A C 1
ATOM 640 O O . GLY A 1 82 ? -3.736 6.179 10.350 1.00 87.50 82 GLY A O 1
ATOM 641 N N . LEU A 1 83 ? -2.611 4.265 10.693 1.00 90.19 83 LEU A N 1
ATOM 642 C CA . LEU A 1 83 ? -3.770 3.393 10.909 1.00 90.19 83 LEU A CA 1
ATOM 643 C C . LEU A 1 83 ? -3.949 2.986 12.379 1.00 90.19 83 LEU A C 1
ATOM 645 O O . LEU A 1 83 ? -4.980 2.397 12.716 1.00 90.19 83 LEU A O 1
ATOM 649 N N . GLU A 1 84 ? -2.972 3.277 13.234 1.00 87.31 84 GLU A N 1
ATOM 650 C CA . GLU A 1 84 ? -2.974 2.941 14.652 1.00 87.31 84 GLU A CA 1
ATOM 651 C C . GLU A 1 84 ? -4.128 3.608 15.402 1.00 87.31 84 GLU A C 1
ATOM 653 O O . GLU A 1 84 ? -4.561 4.723 15.110 1.00 87.31 84 GLU A O 1
ATOM 658 N N . ILE A 1 85 ? -4.639 2.892 16.400 1.00 75.31 85 ILE A N 1
ATOM 659 C CA . ILE A 1 85 ? -5.650 3.412 17.312 1.00 75.31 85 ILE A CA 1
ATOM 660 C C . ILE A 1 85 ? -4.966 4.401 18.252 1.00 75.31 85 ILE A C 1
ATOM 662 O O . ILE A 1 85 ? -4.165 3.999 19.093 1.00 75.31 85 ILE A O 1
ATOM 666 N N . GLU A 1 86 ? -5.336 5.678 18.173 1.00 65.69 86 GLU A N 1
ATOM 667 C CA . GLU A 1 86 ? -5.058 6.607 19.264 1.00 65.69 86 GLU A CA 1
ATOM 668 C C . GLU A 1 86 ? -5.888 6.180 20.479 1.00 65.69 86 GLU A C 1
ATOM 670 O O . GLU A 1 86 ? -7.105 6.383 20.538 1.00 65.69 86 GLU A O 1
ATOM 675 N N . LEU A 1 87 ? -5.233 5.554 21.457 1.00 57.31 87 LEU A N 1
ATOM 676 C CA . LEU A 1 87 ? -5.786 5.432 22.797 1.00 57.31 87 LEU A CA 1
ATOM 677 C C . LEU A 1 87 ? -5.769 6.835 23.401 1.00 57.31 87 LEU A C 1
ATOM 679 O O . LEU A 1 87 ? -4.774 7.271 23.971 1.00 57.31 87 LEU A O 1
ATOM 683 N N . THR A 1 88 ? -6.862 7.572 23.226 1.00 52.97 88 THR A N 1
ATOM 684 C CA . THR A 1 88 ? -7.110 8.758 24.039 1.00 52.97 88 THR A CA 1
ATOM 685 C C . THR A 1 88 ? -7.289 8.254 25.468 1.00 52.97 88 THR A C 1
ATOM 687 O O . THR A 1 88 ? -8.288 7.602 25.773 1.00 52.97 88 THR A O 1
ATOM 690 N N . GLU A 1 89 ? -6.284 8.468 26.320 1.00 47.56 89 GLU A N 1
ATOM 691 C CA . GLU A 1 89 ? -6.438 8.288 27.762 1.00 47.56 89 GLU A CA 1
ATOM 692 C C . GLU A 1 89 ? -7.591 9.196 28.212 1.00 47.56 89 GLU A C 1
ATOM 694 O O . GLU A 1 89 ? -7.556 10.411 27.999 1.00 47.56 89 GLU A O 1
ATOM 699 N N . GLY A 1 90 ? -8.659 8.570 28.710 1.00 45.34 90 GLY A N 1
ATOM 700 C CA . GLY A 1 90 ? -9.805 9.246 29.317 1.00 45.34 90 GLY A CA 1
ATOM 701 C C . GLY A 1 90 ? -9.539 9.618 30.765 1.00 45.34 90 GLY A C 1
ATOM 702 O O . GLY A 1 90 ? -8.745 8.905 31.419 1.00 45.34 90 GLY A O 1
#